Protein AF-A0A8C7BN74-F1 (afdb_monomer_lite)

Secondary structure (DSSP, 8-state):
--HHHHHHHTTGGG--SS-------BTTTTBSHHHHHHHHHHHHHTTT-HHHHHHHHHHHHHHHHHTT-

Sequence (69 aa):
MTLSEMASLLGLPVRKDGKWQLFKTSATKGIGLDEAMEGFTGTLKSRQSFNHICTSVMKNISHFFLEMC

Radius of gyration: 13.98 Å; chains: 1; bounding box: 35×26×29 Å

Foldseek 3Di:
DDPVVVCVVVVVVVCPPDDDDDFDDDPVVRPGPVVVVVVVVVVVVVVVNNVVVVVVVVVVVVVVVVVVD

Structure (mmCIF, N/CA/C/O backbone):
data_AF-A0A8C7BN74-F1
#
_entry.id   AF-A0A8C7BN74-F1
#
loop_
_atom_site.group_PDB
_atom_site.id
_atom_site.type_symbol
_atom_site.label_atom_id
_atom_site.label_alt_id
_atom_site.label_comp_id
_atom_site.label_asym_id
_atom_site.label_entity_id
_atom_site.label_seq_id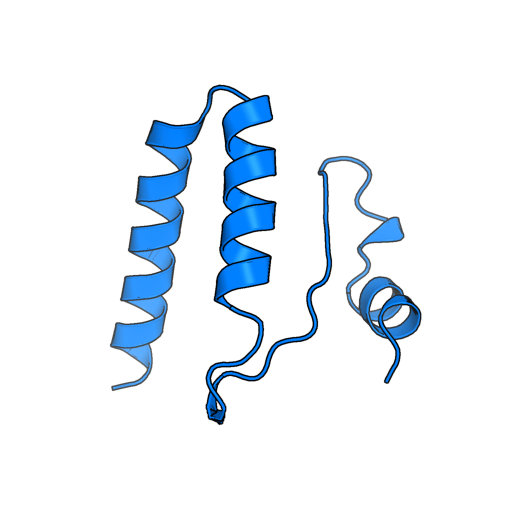
_atom_site.pdbx_PDB_ins_code
_atom_site.Cartn_x
_atom_site.Cartn_y
_atom_site.Cartn_z
_atom_site.occupancy
_atom_site.B_iso_or_equiv
_atom_site.auth_seq_id
_atom_site.auth_comp_id
_atom_site.auth_asym_id
_atom_site.auth_atom_id
_atom_site.pdbx_PDB_model_num
ATOM 1 N N . MET A 1 1 ? 3.458 -11.538 11.295 1.00 67.44 1 MET A N 1
ATOM 2 C CA . MET A 1 1 ? 3.776 -11.603 9.857 1.00 67.44 1 MET A CA 1
ATOM 3 C C . MET A 1 1 ? 4.421 -10.294 9.440 1.00 67.44 1 MET A C 1
ATOM 5 O O . MET A 1 1 ? 3.863 -9.232 9.709 1.00 67.44 1 MET A O 1
ATOM 9 N N . THR A 1 2 ? 5.619 -10.360 8.877 1.00 86.25 2 THR A N 1
ATOM 10 C CA . THR A 1 2 ? 6.392 -9.194 8.432 1.00 86.25 2 THR A CA 1
ATOM 11 C C . THR A 1 2 ? 6.175 -8.932 6.940 1.00 86.25 2 THR A C 1
ATOM 13 O O . THR A 1 2 ? 5.762 -9.817 6.191 1.00 86.25 2 THR A O 1
ATOM 16 N N . LEU A 1 3 ? 6.453 -7.705 6.487 1.00 83.31 3 LEU A N 1
ATOM 17 C CA . LEU A 1 3 ? 6.270 -7.324 5.080 1.00 83.31 3 LEU A CA 1
ATOM 18 C C . LEU A 1 3 ? 7.191 -8.111 4.134 1.00 83.31 3 LEU A C 1
ATOM 20 O O . LEU A 1 3 ? 6.800 -8.404 3.010 1.00 83.31 3 LEU A O 1
ATOM 24 N N . SER A 1 4 ? 8.386 -8.492 4.597 1.00 83.44 4 SER A N 1
ATOM 25 C CA . SER A 1 4 ? 9.348 -9.271 3.806 1.00 83.44 4 SER A CA 1
ATOM 26 C C . SER A 1 4 ? 8.879 -10.715 3.586 1.00 83.44 4 SER A C 1
ATOM 28 O O . SER A 1 4 ? 8.961 -11.252 2.478 1.00 83.44 4 SER A O 1
ATOM 30 N N . GLU A 1 5 ? 8.299 -11.325 4.622 1.00 87.88 5 GLU A N 1
ATOM 31 C CA . GLU A 1 5 ? 7.682 -12.653 4.524 1.00 87.88 5 GLU A CA 1
ATOM 32 C C . GLU A 1 5 ? 6.473 -12.623 3.581 1.00 87.88 5 GLU A C 1
ATOM 34 O O . GLU A 1 5 ? 6.353 -13.479 2.708 1.00 87.88 5 GLU A O 1
ATOM 39 N N . MET A 1 6 ? 5.616 -11.600 3.688 1.00 85.69 6 MET A N 1
ATOM 40 C CA . MET A 1 6 ? 4.485 -11.403 2.770 1.00 85.69 6 MET A CA 1
ATOM 41 C C . MET A 1 6 ? 4.943 -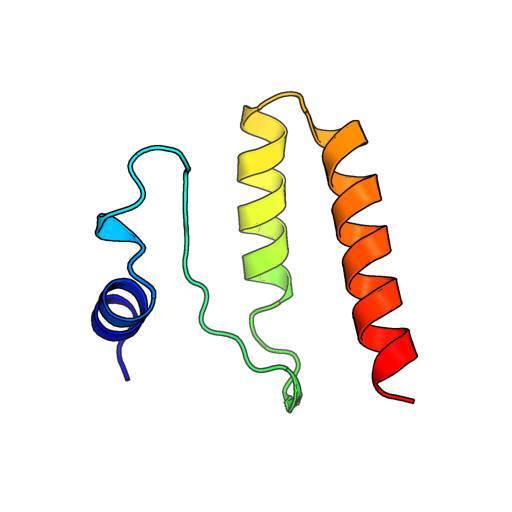11.209 1.321 1.00 85.69 6 MET A C 1
ATOM 43 O O . MET A 1 6 ? 4.386 -11.832 0.421 1.00 85.69 6 MET A O 1
ATOM 47 N N . ALA A 1 7 ? 5.964 -10.382 1.081 1.00 84.81 7 ALA A N 1
ATOM 48 C CA . ALA A 1 7 ? 6.500 -10.159 -0.261 1.00 84.81 7 ALA A CA 1
ATOM 49 C C . ALA A 1 7 ? 7.017 -11.457 -0.892 1.00 84.81 7 ALA A C 1
ATOM 51 O O . ALA A 1 7 ? 6.770 -11.708 -2.072 1.00 84.81 7 ALA A O 1
ATOM 52 N N . SER A 1 8 ? 7.689 -12.288 -0.092 1.00 86.50 8 SER A N 1
ATOM 53 C CA . SER A 1 8 ? 8.211 -13.584 -0.529 1.00 86.50 8 SER A CA 1
ATOM 54 C C . SER A 1 8 ? 7.086 -14.566 -0.862 1.00 86.50 8 SER A C 1
ATOM 56 O O . SER A 1 8 ? 7.118 -15.185 -1.922 1.00 86.50 8 SER A O 1
ATOM 58 N N . LEU A 1 9 ? 6.050 -14.654 -0.019 1.00 86.81 9 LEU A N 1
ATOM 59 C CA . LEU A 1 9 ? 4.885 -15.523 -0.247 1.00 86.81 9 LEU A CA 1
ATOM 60 C C . LEU A 1 9 ? 4.070 -15.120 -1.481 1.00 86.81 9 LEU A C 1
ATOM 62 O O . LEU A 1 9 ? 3.542 -15.975 -2.182 1.00 86.81 9 LEU A O 1
ATOM 66 N N . LEU A 1 10 ? 3.989 -13.820 -1.759 1.00 84.88 10 LEU A N 1
ATOM 67 C CA . LEU A 1 10 ? 3.302 -13.272 -2.929 1.00 84.88 10 LEU A CA 1
ATOM 68 C C . LEU A 1 10 ? 4.169 -13.290 -4.203 1.00 84.88 10 LEU A C 1
ATOM 70 O O . LEU A 1 10 ? 3.715 -12.838 -5.254 1.00 84.88 10 LEU A O 1
ATOM 74 N N . GLY A 1 11 ? 5.420 -13.762 -4.126 1.00 85.69 11 GLY A N 1
ATOM 75 C CA . GLY A 1 11 ? 6.335 -13.830 -5.269 1.00 85.69 11 GLY A CA 1
ATOM 76 C C . GLY A 1 11 ? 6.723 -12.463 -5.848 1.00 85.69 11 GLY A C 1
ATOM 77 O O . GLY A 1 11 ? 7.145 -12.379 -7.002 1.00 85.69 11 GLY A O 1
ATOM 78 N N . LEU A 1 12 ? 6.596 -11.379 -5.074 1.00 81.75 12 LEU A N 1
ATOM 79 C CA . LEU A 1 12 ? 6.877 -10.016 -5.548 1.00 81.75 12 LEU A CA 1
ATOM 80 C C . LEU A 1 12 ? 8.339 -9.797 -5.975 1.00 81.75 12 LEU A C 1
ATOM 82 O O . LEU A 1 12 ? 8.545 -9.166 -7.011 1.00 81.75 12 LEU A O 1
ATOM 86 N N . PRO A 1 13 ? 9.359 -10.349 -5.281 1.00 77.25 13 PRO A N 1
ATOM 87 C CA . PRO A 1 13 ? 10.755 -10.220 -5.707 1.00 77.25 13 PRO A CA 1
ATOM 88 C C . PRO A 1 13 ? 11.049 -10.843 -7.081 1.00 77.25 13 PRO A C 1
ATOM 90 O O . PRO A 1 13 ? 12.017 -10.463 -7.734 1.00 77.25 13 PRO A O 1
ATOM 93 N N . VAL A 1 14 ? 10.224 -11.796 -7.529 1.00 75.38 14 VAL A N 1
ATOM 94 C CA . VAL A 1 14 ? 10.385 -12.496 -8.816 1.00 75.38 14 VAL A CA 1
ATOM 95 C C . VAL A 1 14 ? 9.792 -11.681 -9.975 1.00 75.38 14 VAL A C 1
ATOM 97 O O . VAL A 1 14 ? 10.221 -11.826 -11.122 1.00 75.38 14 VAL A O 1
ATOM 100 N N . ARG A 1 15 ? 8.853 -10.766 -9.694 1.00 69.44 15 ARG A N 1
ATOM 101 C CA . ARG A 1 15 ? 8.291 -9.834 -10.682 1.00 69.44 15 ARG A CA 1
ATOM 102 C C . ARG A 1 15 ? 9.301 -8.733 -11.008 1.00 69.44 15 ARG A C 1
ATOM 104 O O . ARG A 1 15 ? 9.354 -7.703 -10.344 1.00 69.44 15 ARG A O 1
ATOM 111 N N . LYS A 1 16 ? 10.085 -8.953 -12.067 1.00 62.56 16 LYS A N 1
ATOM 112 C CA . LYS A 1 16 ? 11.029 -7.963 -12.623 1.00 62.56 16 LYS A CA 1
ATOM 113 C C . LYS A 1 16 ? 10.321 -6.807 -13.342 1.00 62.56 16 LYS A C 1
ATOM 115 O O . LYS A 1 16 ? 10.826 -5.687 -13.347 1.00 62.56 16 LYS A O 1
ATOM 120 N N . ASP A 1 17 ? 9.118 -7.057 -13.857 1.00 65.50 17 ASP A N 1
ATOM 121 C CA . ASP A 1 17 ? 8.345 -6.090 -14.636 1.00 65.50 17 ASP A CA 1
ATOM 122 C C . ASP A 1 17 ? 7.234 -5.463 -13.782 1.00 65.50 17 ASP A C 1
ATOM 124 O O . ASP A 1 17 ? 6.076 -5.880 -13.796 1.00 65.50 17 ASP A O 1
ATOM 128 N N . GLY A 1 18 ? 7.591 -4.457 -12.982 1.00 67.62 18 GLY A N 1
ATOM 129 C CA . GLY A 1 18 ? 6.627 -3.693 -12.187 1.00 67.62 18 GLY A CA 1
ATOM 130 C C . GLY A 1 18 ? 7.223 -3.102 -10.916 1.00 67.62 18 GLY A C 1
ATOM 131 O O . GLY A 1 18 ? 8.008 -3.743 -10.228 1.00 67.62 18 GLY A O 1
ATOM 132 N N . LYS A 1 19 ? 6.828 -1.869 -10.576 1.00 77.81 19 LYS A N 1
ATOM 133 C CA . LYS A 1 19 ? 7.076 -1.323 -9.236 1.00 77.81 19 LYS A CA 1
ATOM 134 C C . LYS A 1 19 ? 5.982 -1.851 -8.316 1.00 77.81 19 LYS A C 1
ATOM 136 O O . LYS A 1 19 ? 4.805 -1.651 -8.607 1.00 77.81 19 LYS A O 1
ATOM 141 N N . TRP A 1 20 ? 6.365 -2.508 -7.232 1.00 85.19 20 TRP A N 1
ATOM 142 C CA . TRP A 1 20 ? 5.451 -2.985 -6.200 1.00 85.19 20 TRP A CA 1
ATOM 143 C C . TRP A 1 20 ? 5.813 -2.354 -4.858 1.00 85.19 20 TRP A C 1
ATOM 145 O O . TRP A 1 20 ? 6.964 -2.000 -4.613 1.00 85.19 20 TRP A O 1
ATOM 155 N N . GLN A 1 21 ? 4.804 -2.184 -4.011 1.00 85.25 21 GLN A N 1
ATOM 156 C CA . GLN A 1 21 ? 4.916 -1.669 -2.650 1.00 85.25 21 GLN A CA 1
ATOM 157 C C . GLN A 1 21 ? 3.877 -2.403 -1.797 1.00 85.25 21 GLN A C 1
ATOM 159 O O . GLN A 1 21 ? 2.795 -2.720 -2.294 1.00 85.25 21 GLN A O 1
ATOM 164 N N . LEU A 1 22 ? 4.203 -2.701 -0.541 1.00 88.38 22 LEU A N 1
ATOM 165 C CA . LEU A 1 22 ? 3.272 -3.305 0.411 1.00 88.38 22 LEU A CA 1
ATOM 166 C C . LEU A 1 22 ? 2.965 -2.301 1.516 1.00 88.38 22 LEU A C 1
ATOM 168 O O . LEU A 1 22 ? 3.880 -1.743 2.116 1.00 88.38 22 LEU A O 1
ATOM 172 N N . PHE A 1 23 ? 1.680 -2.135 1.811 1.00 89.19 23 PHE A N 1
ATOM 173 C CA . PHE A 1 23 ? 1.185 -1.266 2.871 1.00 89.19 23 PHE A CA 1
ATOM 174 C C . PHE A 1 23 ? 0.502 -2.122 3.932 1.00 89.19 23 PHE A C 1
ATOM 176 O O . PHE A 1 23 ? -0.226 -3.063 3.607 1.00 89.19 23 PHE A O 1
ATOM 183 N N . LYS A 1 24 ? 0.748 -1.821 5.209 1.00 88.50 24 LYS A N 1
ATOM 184 C CA . LYS A 1 24 ? -0.008 -2.447 6.297 1.00 88.50 24 LYS A CA 1
ATOM 185 C C . LYS A 1 24 ? -1.363 -1.762 6.375 1.00 88.50 24 LYS A C 1
ATOM 187 O O . LYS A 1 24 ? -1.425 -0.587 6.710 1.00 88.50 24 LYS A O 1
ATOM 192 N N . THR A 1 25 ? -2.430 -2.500 6.104 1.00 90.88 25 THR A N 1
ATOM 193 C CA . THR A 1 25 ? -3.788 -1.954 6.121 1.00 90.88 25 THR A CA 1
ATOM 194 C C . THR A 1 25 ? -4.706 -2.769 7.024 1.00 90.88 25 THR A C 1
ATOM 196 O O . THR A 1 25 ? -4.427 -3.919 7.372 1.00 90.88 25 THR A O 1
ATOM 199 N N . SER A 1 26 ? -5.819 -2.163 7.426 1.00 89.75 26 SER A N 1
ATOM 200 C CA . SER A 1 26 ? -6.914 -2.853 8.101 1.00 89.75 26 SER A CA 1
ATOM 201 C C . SER A 1 26 ? -8.243 -2.333 7.574 1.00 89.75 26 SER A C 1
ATOM 203 O O . SER A 1 26 ? -8.651 -1.224 7.905 1.00 89.75 26 SER A O 1
ATOM 205 N N . ALA A 1 27 ? -8.928 -3.154 6.775 1.00 86.38 27 ALA A N 1
ATOM 206 C CA . ALA A 1 27 ? -10.205 -2.789 6.161 1.00 86.38 27 ALA A CA 1
ATOM 207 C C . ALA A 1 27 ? -11.301 -2.516 7.204 1.00 86.38 27 ALA A C 1
ATOM 209 O O . ALA A 1 27 ? -12.019 -1.530 7.105 1.00 86.38 27 ALA A O 1
ATOM 210 N N . THR A 1 28 ? -11.384 -3.341 8.251 1.00 90.44 28 THR A N 1
ATOM 211 C CA . THR A 1 28 ? -12.407 -3.209 9.302 1.00 90.44 28 THR A CA 1
ATOM 212 C C . THR A 1 28 ? -12.164 -2.044 10.255 1.00 90.44 28 THR A C 1
ATOM 214 O O . THR A 1 28 ? -13.092 -1.596 10.919 1.00 90.44 28 THR A O 1
ATOM 217 N N . LYS A 1 29 ? -10.923 -1.552 10.336 1.00 89.69 29 LYS A N 1
ATOM 218 C CA . LYS A 1 29 ? -10.553 -0.403 11.173 1.00 89.69 29 LYS A CA 1
ATOM 219 C C . LYS A 1 29 ? -10.354 0.880 10.367 1.00 89.69 29 LYS A C 1
ATOM 221 O O . LYS A 1 29 ? -10.100 1.918 10.964 1.00 89.69 29 LYS A O 1
ATOM 226 N N . GLY A 1 30 ? -10.434 0.805 9.036 1.00 86.69 30 GLY A N 1
ATOM 227 C CA . GLY A 1 30 ? -10.198 1.937 8.141 1.00 86.69 30 GLY A CA 1
ATOM 228 C C . GLY A 1 30 ? -8.763 2.477 8.176 1.00 86.69 30 GLY A C 1
ATOM 229 O O . GLY A 1 30 ? -8.572 3.670 7.988 1.00 86.69 30 GLY A O 1
ATOM 230 N N . ILE A 1 31 ? -7.758 1.635 8.443 1.00 92.44 31 ILE A N 1
ATOM 231 C CA . ILE A 1 31 ? -6.357 2.067 8.616 1.00 92.44 31 ILE A CA 1
ATOM 232 C C . ILE A 1 31 ? -5.538 1.772 7.353 1.00 92.44 31 ILE A C 1
ATOM 234 O O . ILE A 1 31 ? -5.591 0.648 6.841 1.00 92.44 31 ILE A O 1
ATOM 238 N N . GLY A 1 32 ? -4.736 2.743 6.901 1.00 86.81 32 GLY A N 1
ATOM 239 C CA . GLY A 1 32 ? -3.668 2.572 5.903 1.00 86.81 32 GLY A CA 1
ATOM 240 C C . GLY A 1 32 ? -4.131 2.516 4.443 1.00 86.81 32 GLY A C 1
ATOM 241 O O . GLY A 1 32 ? -3.320 2.292 3.545 1.00 86.81 32 GLY A O 1
ATOM 242 N N . LEU A 1 33 ? -5.432 2.686 4.183 1.00 87.44 33 LEU A N 1
ATOM 243 C CA . LEU A 1 33 ? -5.966 2.756 2.819 1.00 87.44 33 LEU A CA 1
ATOM 244 C C . LEU A 1 33 ? -5.577 4.074 2.137 1.00 87.44 33 LEU A C 1
ATOM 246 O O . LEU A 1 33 ? -5.230 4.080 0.961 1.00 87.44 33 LEU A O 1
ATOM 250 N N . ASP A 1 34 ? -5.625 5.172 2.876 1.00 89.19 34 ASP A N 1
ATOM 251 C CA . ASP A 1 34 ? -5.201 6.506 2.460 1.00 89.19 34 ASP A CA 1
ATOM 252 C C . ASP A 1 34 ? -3.724 6.531 2.054 1.00 89.19 34 ASP A C 1
ATOM 254 O O . ASP A 1 34 ? -3.404 6.930 0.934 1.00 89.19 34 ASP A O 1
ATOM 258 N N . GLU A 1 35 ? -2.846 5.990 2.897 1.00 89.69 35 GLU A N 1
ATOM 259 C CA . GLU A 1 35 ? -1.409 5.874 2.620 1.00 89.69 35 GLU A CA 1
ATOM 260 C C . GLU A 1 35 ? -1.137 5.014 1.374 1.00 89.69 35 GLU A C 1
ATOM 262 O O . GLU A 1 35 ? -0.329 5.373 0.510 1.00 89.69 35 GLU A O 1
ATOM 267 N N . ALA A 1 36 ? -1.850 3.890 1.232 1.00 89.62 36 ALA A N 1
ATOM 268 C CA . ALA A 1 36 ? -1.731 3.023 0.062 1.00 89.62 36 ALA A CA 1
ATOM 269 C C . ALA A 1 36 ? -2.194 3.725 -1.227 1.00 89.62 36 ALA A C 1
ATOM 271 O O . ALA A 1 36 ? -1.552 3.600 -2.276 1.00 89.62 36 ALA A O 1
ATOM 272 N N . MET A 1 37 ? -3.288 4.488 -1.159 1.00 89.06 37 MET A N 1
ATOM 273 C CA . MET A 1 37 ? -3.817 5.259 -2.286 1.00 89.06 37 MET A CA 1
ATOM 274 C C . MET A 1 37 ? -2.895 6.421 -2.669 1.00 89.06 37 MET A C 1
ATOM 276 O O . MET A 1 37 ? -2.695 6.681 -3.861 1.00 89.06 37 MET A O 1
ATOM 280 N N . GLU A 1 38 ? -2.269 7.091 -1.704 1.00 88.94 38 GLU A N 1
ATOM 281 C CA . GLU A 1 38 ? -1.263 8.119 -1.975 1.00 88.94 38 GLU A CA 1
ATOM 282 C C . GLU A 1 38 ? -0.025 7.522 -2.661 1.00 88.94 38 GLU A C 1
ATOM 284 O O . GLU A 1 38 ? 0.384 7.992 -3.727 1.00 88.94 38 GLU A O 1
ATOM 289 N N . GLY A 1 39 ? 0.518 6.416 -2.143 1.00 86.50 39 GLY A N 1
ATOM 290 C CA . GLY A 1 39 ? 1.651 5.719 -2.765 1.00 86.50 39 GLY A CA 1
ATOM 291 C C . GLY A 1 39 ? 1.344 5.222 -4.184 1.00 86.50 39 GLY A C 1
ATOM 292 O O . GLY A 1 39 ? 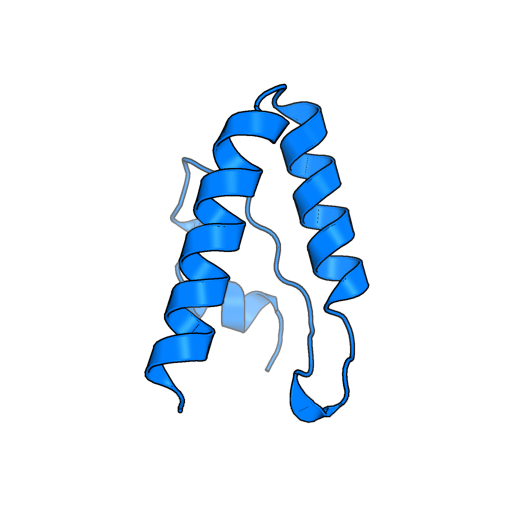2.185 5.309 -5.094 1.00 86.50 39 GLY A O 1
ATOM 293 N N . PHE A 1 40 ? 0.113 4.759 -4.409 1.00 84.62 40 PHE A N 1
ATOM 294 C CA . PHE A 1 40 ? -0.370 4.367 -5.729 1.00 84.62 40 PHE A CA 1
ATOM 295 C C . PHE A 1 40 ? -0.443 5.563 -6.683 1.00 84.62 40 PHE A C 1
ATOM 297 O O . PHE A 1 40 ? 0.155 5.535 -7.763 1.00 84.62 40 PHE A O 1
ATOM 304 N N . THR A 1 41 ? -1.106 6.649 -6.284 1.00 84.25 41 THR A N 1
ATOM 305 C CA . THR A 1 41 ? -1.251 7.849 -7.124 1.00 84.25 41 THR A CA 1
ATOM 306 C C . THR A 1 41 ? 0.088 8.528 -7.410 1.00 84.25 41 THR A C 1
ATOM 308 O O . THR A 1 41 ? 0.304 8.966 -8.542 1.00 84.25 41 THR A O 1
ATOM 311 N N . GLY A 1 42 ? 1.025 8.553 -6.458 1.00 82.31 42 GLY A N 1
ATOM 312 C CA . GLY A 1 42 ? 2.394 9.035 -6.669 1.00 82.31 42 GLY A CA 1
ATOM 313 C C . GLY A 1 42 ? 3.139 8.219 -7.730 1.00 82.31 42 GLY A C 1
A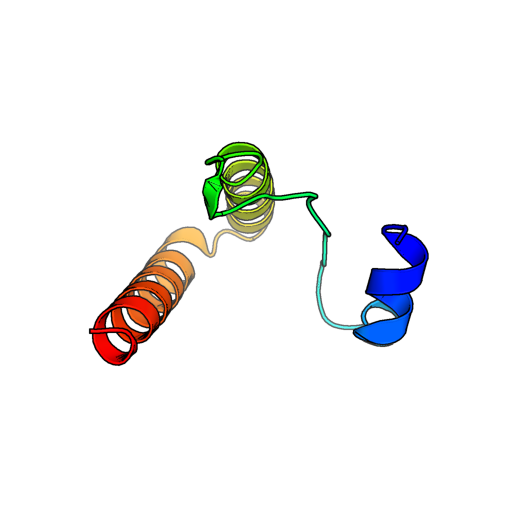TOM 314 O O . GLY A 1 42 ? 3.751 8.777 -8.646 1.00 82.31 42 GLY A O 1
ATOM 315 N N . THR A 1 43 ? 2.998 6.891 -7.688 1.00 80.31 43 THR A N 1
ATOM 316 C CA . THR A 1 43 ? 3.570 5.998 -8.709 1.00 80.31 43 THR A CA 1
ATOM 317 C C . THR A 1 43 ? 2.931 6.232 -10.080 1.00 80.31 43 THR A C 1
ATOM 319 O O . THR A 1 43 ? 3.637 6.267 -11.091 1.00 80.31 43 THR A O 1
ATOM 322 N N . LEU A 1 44 ? 1.615 6.446 -10.140 1.00 75.56 44 LEU A N 1
ATOM 323 C CA . LEU A 1 44 ? 0.902 6.714 -11.392 1.00 75.56 44 LEU A CA 1
ATOM 324 C C . LEU A 1 44 ? 1.242 8.073 -12.008 1.00 75.56 44 LEU A C 1
ATOM 326 O O . LEU A 1 44 ? 1.430 8.153 -13.222 1.00 75.56 44 LEU A O 1
ATOM 330 N N . LYS A 1 45 ? 1.368 9.129 -11.196 1.00 71.19 45 LYS A N 1
ATOM 331 C CA . LYS A 1 45 ? 1.800 10.460 -11.657 1.00 71.19 45 LYS A CA 1
ATOM 332 C C . LYS A 1 45 ? 3.180 10.398 -12.306 1.00 71.19 45 LYS A C 1
ATOM 334 O O . LYS A 1 45 ? 3.380 11.004 -13.354 1.00 71.19 45 LYS A O 1
ATOM 339 N N . SER A 1 46 ? 4.091 9.588 -11.757 1.00 66.06 46 SER A N 1
ATOM 340 C CA . SER A 1 46 ? 5.417 9.376 -12.356 1.00 66.06 46 SER A CA 1
ATOM 341 C C . SER A 1 46 ? 5.381 8.713 -13.741 1.00 66.06 46 SER A C 1
ATOM 343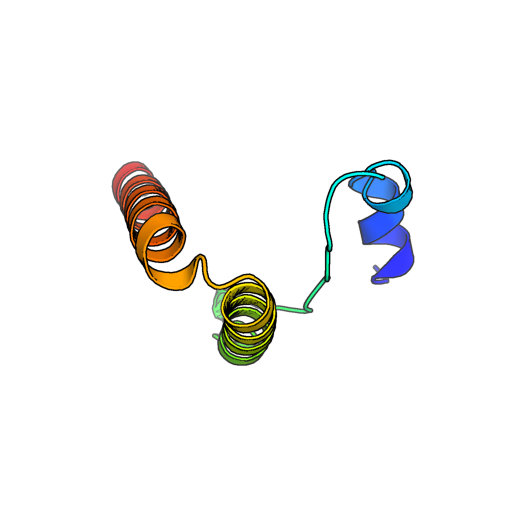 O O . SER A 1 46 ? 6.349 8.813 -14.486 1.00 66.06 46 SER A O 1
ATOM 345 N N . ARG A 1 47 ? 4.275 8.045 -14.103 1.00 64.44 47 ARG A N 1
ATOM 346 C CA . ARG A 1 47 ? 4.121 7.306 -15.367 1.00 64.44 47 ARG A CA 1
ATOM 347 C C . ARG A 1 47 ? 3.263 8.021 -16.423 1.00 64.44 47 ARG A C 1
ATOM 349 O O . ARG A 1 47 ? 3.024 7.430 -17.467 1.00 64.44 47 ARG A O 1
ATOM 356 N N . GLN A 1 48 ? 2.792 9.255 -16.187 1.00 55.09 48 GLN A N 1
ATOM 357 C CA . GLN A 1 48 ? 1.917 10.021 -17.110 1.00 55.09 48 GLN A CA 1
ATOM 358 C C . GLN A 1 48 ? 0.669 9.258 -17.631 1.00 55.09 48 GLN A C 1
ATOM 360 O O . GLN A 1 48 ? 0.033 9.667 -18.596 1.00 55.09 48 GLN A O 1
ATOM 365 N N . SER A 1 49 ? 0.252 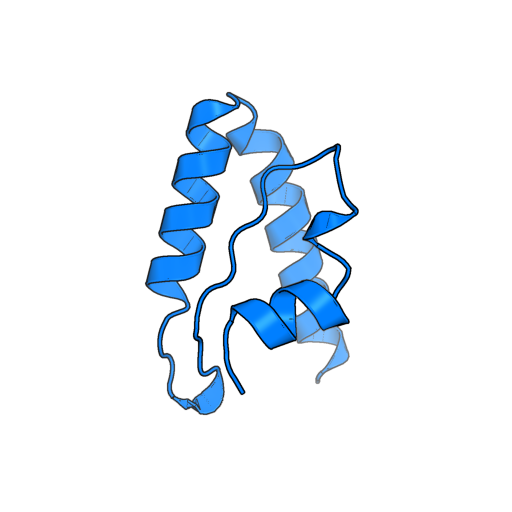8.174 -16.970 1.00 55.69 49 SER A N 1
ATOM 366 C CA . SER A 1 49 ? -0.830 7.276 -17.411 1.00 55.69 49 SER A CA 1
ATOM 367 C C . SER A 1 49 ? -2.043 7.294 -16.467 1.00 55.69 49 SER A C 1
ATOM 369 O O . SER A 1 49 ? -2.781 6.314 -16.357 1.00 55.69 49 SER A O 1
ATOM 371 N N . PHE A 1 50 ? -2.231 8.403 -15.744 1.00 51.47 50 PHE A N 1
ATOM 372 C CA . PHE A 1 50 ? -3.210 8.552 -14.659 1.00 51.47 50 PHE A CA 1
ATOM 373 C C . PHE A 1 50 ? -4.662 8.320 -15.119 1.00 51.47 50 PHE A C 1
ATOM 375 O O . PHE A 1 50 ? -5.425 7.630 -14.445 1.00 51.47 50 PHE A O 1
ATOM 382 N N . ASN A 1 51 ? -5.027 8.815 -16.307 1.00 54.78 51 ASN A N 1
ATOM 383 C CA . ASN A 1 51 ? -6.415 8.780 -16.777 1.00 54.78 51 ASN A CA 1
ATOM 384 C C . ASN A 1 51 ? -6.907 7.382 -17.183 1.00 54.78 51 ASN A C 1
ATOM 386 O O . ASN A 1 51 ? -8.066 7.072 -16.937 1.00 54.78 51 ASN A O 1
ATOM 390 N N . HIS A 1 52 ? -6.053 6.521 -17.749 1.00 55.66 52 HIS A N 1
ATOM 391 C CA . HIS A 1 52 ? -6.466 5.184 -18.206 1.00 55.66 52 HIS A CA 1
ATOM 392 C C . HIS A 1 52 ? -6.529 4.156 -17.060 1.00 55.66 52 HIS A C 1
ATOM 394 O O . HIS A 1 52 ? -7.324 3.219 -17.086 1.00 55.66 52 HIS A O 1
ATOM 400 N N . ILE A 1 53 ? -5.704 4.329 -16.020 1.00 59.75 53 ILE A N 1
ATOM 401 C CA . ILE A 1 53 ? -5.622 3.376 -14.903 1.00 59.75 53 ILE A CA 1
ATOM 402 C C . ILE A 1 53 ? -6.700 3.652 -13.845 1.00 59.75 53 ILE A C 1
ATOM 404 O O . ILE A 1 53 ? -7.299 2.698 -13.348 1.00 59.75 53 ILE A O 1
ATOM 408 N N . CYS A 1 54 ? -7.025 4.920 -13.551 1.00 53.12 54 CYS A N 1
ATOM 409 C CA . CYS A 1 54 ? -8.125 5.258 -12.636 1.00 53.12 54 CYS A CA 1
ATOM 410 C C . CYS A 1 54 ? -9.462 4.644 -13.081 1.00 53.12 54 CYS A C 1
ATOM 412 O O . CYS A 1 54 ? -10.222 4.171 -12.239 1.00 53.12 54 CYS A O 1
ATOM 414 N N . THR A 1 55 ? -9.737 4.574 -14.388 1.00 55.34 55 THR A N 1
ATOM 415 C CA . THR A 1 55 ? -10.974 3.966 -14.904 1.00 55.34 55 THR A CA 1
ATOM 416 C C . THR A 1 55 ? -11.009 2.453 -14.686 1.00 55.34 55 THR A C 1
ATOM 418 O O . THR A 1 55 ? -12.041 1.929 -14.277 1.00 55.34 55 THR A O 1
ATOM 421 N N . SER A 1 56 ? -9.899 1.743 -14.913 1.00 54.75 56 SER A N 1
ATOM 422 C CA . SER A 1 56 ? -9.836 0.285 -14.708 1.00 54.75 56 SER A CA 1
ATOM 423 C C . SER A 1 56 ? -9.825 -0.123 -13.236 1.00 54.75 56 SER A C 1
ATOM 425 O O . SER A 1 56 ? -10.422 -1.142 -12.890 1.00 54.75 56 SER A O 1
ATOM 427 N N . VAL A 1 57 ? -9.182 0.660 -12.362 1.00 62.19 57 VAL A N 1
ATOM 428 C CA . VAL A 1 57 ? -9.159 0.393 -10.914 1.00 62.19 57 VAL A CA 1
ATOM 429 C C . VAL A 1 57 ? -10.519 0.693 -10.289 1.00 62.19 57 VAL A C 1
ATOM 431 O O . VAL A 1 57 ? -11.039 -0.155 -9.570 1.00 62.19 57 VAL A O 1
ATOM 434 N N . MET A 1 58 ? -11.152 1.828 -10.620 1.00 59.41 58 MET A N 1
ATOM 435 C CA . MET A 1 58 ? -12.508 2.117 -10.134 1.00 59.41 58 MET A CA 1
ATOM 436 C C . MET A 1 58 ? -13.522 1.077 -10.619 1.00 59.41 58 MET A C 1
ATOM 438 O O . MET A 1 58 ? -14.357 0.652 -9.826 1.00 59.41 58 MET A O 1
ATOM 442 N N . LYS A 1 59 ? -13.425 0.607 -11.873 1.00 57.97 59 LYS A N 1
ATOM 443 C CA . LYS A 1 59 ? -14.291 -0.465 -12.402 1.00 57.97 59 LYS A CA 1
ATOM 444 C C . LYS A 1 59 ? -14.081 -1.813 -11.704 1.00 57.97 59 LYS A C 1
ATOM 446 O O . LYS A 1 59 ? -15.055 -2.494 -11.415 1.00 57.97 59 LYS A O 1
ATOM 451 N N . ASN A 1 60 ? -12.840 -2.193 -11.396 1.00 52.56 60 ASN A N 1
ATOM 452 C CA . ASN A 1 60 ? -12.576 -3.453 -10.689 1.00 52.56 60 ASN A CA 1
ATOM 453 C C . ASN A 1 60 ? -12.979 -3.401 -9.211 1.00 52.56 60 ASN A C 1
ATOM 455 O O . ASN A 1 60 ? -13.523 -4.373 -8.701 1.00 52.56 60 ASN A O 1
ATOM 459 N N . ILE A 1 61 ? -12.764 -2.274 -8.526 1.00 60.59 61 ILE A N 1
ATOM 460 C CA . ILE A 1 61 ? -13.178 -2.113 -7.122 1.00 60.59 61 ILE A CA 1
ATOM 461 C C . ILE A 1 61 ? -14.706 -2.103 -7.001 1.00 60.59 61 ILE A C 1
ATOM 463 O O . ILE A 1 61 ? -15.246 -2.719 -6.087 1.00 60.59 61 ILE A O 1
ATOM 467 N N . SER A 1 62 ? -15.412 -1.453 -7.933 1.00 55.28 62 SER A N 1
ATOM 468 C CA . SER A 1 62 ? -16.881 -1.479 -7.953 1.00 55.28 62 SER A CA 1
ATOM 469 C C . SER A 1 62 ? -17.442 -2.866 -8.278 1.00 55.28 62 SER A C 1
ATOM 471 O O . SER A 1 62 ? -18.419 -3.264 -7.653 1.00 55.28 62 SER A O 1
ATOM 473 N N . HIS A 1 63 ? -16.799 -3.641 -9.158 1.00 52.53 63 HIS A N 1
ATOM 474 C CA . HIS A 1 63 ? -17.166 -5.045 -9.392 1.00 52.53 63 HIS A CA 1
ATOM 475 C C . HIS A 1 63 ? -16.965 -5.913 -8.141 1.00 52.53 63 HIS A C 1
ATOM 477 O O . HIS A 1 63 ? -17.843 -6.687 -7.778 1.00 52.53 63 HIS A O 1
ATOM 483 N N . PHE A 1 64 ? -15.844 -5.733 -7.437 1.00 48.16 64 PHE A N 1
ATOM 484 C CA . PHE A 1 64 ? -15.550 -6.471 -6.206 1.00 48.16 64 PHE A CA 1
ATOM 485 C C . PHE A 1 64 ? -16.549 -6.161 -5.078 1.00 48.16 64 PHE A C 1
ATOM 487 O O . PHE A 1 64 ? -16.880 -7.036 -4.286 1.00 48.16 64 PHE A O 1
ATOM 494 N N . PHE A 1 65 ? -17.060 -4.925 -5.018 1.00 46.88 65 PHE A N 1
ATOM 495 C CA . PHE A 1 65 ? -18.110 -4.541 -4.070 1.00 46.88 65 PHE A CA 1
ATOM 496 C C . PHE A 1 65 ? -19.502 -5.058 -4.460 1.00 46.88 65 PHE A C 1
ATOM 498 O O . PHE A 1 65 ? -20.303 -5.319 -3.568 1.00 46.88 65 PHE A O 1
ATOM 505 N N . LEU A 1 66 ? -19.797 -5.219 -5.757 1.00 49.06 66 LEU A N 1
ATOM 506 C CA . LEU A 1 66 ? -21.082 -5.756 -6.219 1.00 49.06 66 LEU A CA 1
ATOM 507 C C . LEU A 1 66 ? -21.205 -7.275 -6.044 1.00 49.06 66 LEU A C 1
ATOM 509 O O . LEU A 1 66 ? -22.307 -7.749 -5.819 1.00 49.06 66 LEU A O 1
ATOM 513 N N . GLU A 1 67 ? -20.110 -8.033 -6.134 1.00 45.34 67 GLU A N 1
ATOM 514 C CA . GLU A 1 67 ? -20.137 -9.494 -5.927 1.00 45.34 67 GLU A CA 1
ATOM 515 C C . GLU A 1 67 ? -20.181 -9.914 -4.444 1.00 45.34 67 GLU A C 1
ATOM 517 O O . GLU A 1 67 ? -20.353 -11.093 -4.144 1.00 45.34 67 GLU A O 1
ATOM 522 N N . MET A 1 68 ? -20.027 -8.970 -3.507 1.00 44.31 68 MET A N 1
ATOM 523 C CA . MET A 1 68 ? -20.096 -9.215 -2.056 1.00 44.31 68 MET A CA 1
ATOM 524 C C . MET A 1 68 ? -21.431 -8.788 -1.405 1.00 44.31 68 MET A C 1
ATOM 526 O O . MET A 1 68 ? -21.544 -8.857 -0.178 1.00 44.31 68 MET A O 1
ATOM 530 N N . CYS A 1 69 ? -22.432 -8.379 -2.192 1.00 41.78 69 CYS A N 1
ATOM 531 C CA . CYS A 1 69 ? -23.830 -8.198 -1.770 1.00 41.78 69 CYS A CA 1
ATOM 532 C C . CYS A 1 69 ? -24.732 -9.225 -2.458 1.00 41.78 69 CYS A C 1
ATOM 534 O O . CYS A 1 69 ? -25.687 -9.678 -1.790 1.00 41.78 69 CYS A O 1
#

pLDDT: mean 73.2, std 15.49, range [41.78, 92.44]

Organism: Neovison vison (NCBI:txid452646)